Protein AF-A0A936X0R8-F1 (afdb_monomer)

Secondary structure (DSSP, 8-state):
---HHHHHHHHHHHHHH---TTSTT---HHHHHIIIIIIS-----HHHHHHHHHHHHHHH---EEEE---SS--SS-SSEEEEHHHHHHHHSPPHHHHHHHHHHHHHH--S--B-SS--SSSSB---SSHHHHHHHHHHHHHTT-

Foldseek 3Di:
DDDPVRVVVVVVVCVVPVPCLCPPPPPDPVVSCCSPQQVPDPDDDPVLVLVVVVLVVLLPQQDWDWFQQPDPDDDDDRTDTDTSNRVSVVPPDDSSVVSSVVSVCVVVVDQDDDDVQDDDGDYDHHDSGPVVVVVVVVSCVVSVD

Structure (mmCIF, N/CA/C/O backbone):
data_AF-A0A936X0R8-F1
#
_entry.id   AF-A0A936X0R8-F1
#
loop_
_atom_site.group_PDB
_atom_site.id
_atom_site.type_symbol
_atom_site.label_atom_id
_atom_site.label_alt_id
_atom_site.label_comp_id
_atom_site.label_asym_id
_atom_site.label_entity_id
_atom_site.label_seq_id
_atom_site.pdbx_PDB_ins_code
_atom_site.Cartn_x
_atom_site.Cartn_y
_atom_site.Cartn_z
_atom_site.occupancy
_atom_site.B_iso_or_equiv
_atom_site.auth_seq_id
_atom_site.auth_comp_id
_atom_site.auth_asym_id
_atom_site.auth_atom_id
_atom_site.pdbx_PDB_model_num
ATOM 1 N N . MET A 1 1 ? 18.484 19.451 12.500 1.00 71.19 1 MET A N 1
ATOM 2 C CA . MET A 1 1 ? 17.437 19.071 11.518 1.00 71.19 1 MET A CA 1
ATOM 3 C C . MET A 1 1 ? 17.465 20.067 10.365 1.00 71.19 1 MET A C 1
ATOM 5 O O . MET A 1 1 ? 17.711 21.236 10.623 1.00 71.19 1 MET A O 1
ATOM 9 N N . TYR A 1 2 ? 17.285 19.631 9.113 1.00 79.25 2 TYR A N 1
ATOM 10 C CA . TYR A 1 2 ? 17.226 20.549 7.965 1.00 79.25 2 TYR A CA 1
ATOM 11 C C . TYR A 1 2 ? 15.926 21.365 7.984 1.00 79.25 2 TYR A C 1
ATOM 13 O O . TYR A 1 2 ? 14.877 20.824 8.321 1.00 79.25 2 TYR A O 1
ATOM 21 N N . ASN A 1 3 ? 15.990 22.641 7.596 1.00 91.00 3 ASN A N 1
ATOM 22 C CA . ASN A 1 3 ? 14.802 23.471 7.385 1.00 91.00 3 ASN A CA 1
ATOM 23 C C . ASN A 1 3 ? 14.052 23.019 6.111 1.00 91.00 3 ASN A C 1
ATOM 25 O O . ASN A 1 3 ? 14.669 22.489 5.181 1.00 91.00 3 ASN A O 1
ATOM 29 N N . SER A 1 4 ? 12.742 23.263 6.040 1.00 92.31 4 SER A N 1
ATOM 30 C CA . SER A 1 4 ? 11.859 22.930 4.913 1.00 92.31 4 SER A CA 1
ATOM 31 C C . SER A 1 4 ? 12.402 23.418 3.567 1.00 92.31 4 SER A C 1
ATOM 33 O O . SER A 1 4 ? 12.376 22.671 2.592 1.00 92.31 4 SER A O 1
ATOM 35 N N . PHE A 1 5 ? 12.985 24.621 3.519 1.00 92.12 5 PHE A N 1
ATOM 36 C CA . PHE A 1 5 ? 13.632 25.157 2.313 1.00 92.12 5 PHE A CA 1
ATOM 37 C C . PHE A 1 5 ? 14.824 24.313 1.856 1.00 92.12 5 PHE A C 1
ATOM 39 O O . PHE A 1 5 ? 14.965 24.008 0.674 1.00 92.12 5 PHE A O 1
ATOM 46 N N . THR A 1 6 ? 15.668 23.882 2.794 1.00 92.31 6 THR A N 1
ATOM 47 C CA . THR A 1 6 ? 16.814 23.022 2.492 1.00 92.31 6 THR A CA 1
ATOM 48 C C . THR A 1 6 ? 16.361 21.650 1.995 1.00 92.31 6 THR A C 1
ATOM 50 O O . THR A 1 6 ? 16.982 21.093 1.092 1.00 92.31 6 THR A O 1
ATOM 53 N N . ILE A 1 7 ? 15.275 21.105 2.552 1.00 92.31 7 ILE A N 1
ATOM 54 C CA . ILE A 1 7 ? 14.682 19.843 2.089 1.00 92.31 7 ILE A CA 1
ATOM 55 C C . ILE A 1 7 ? 14.137 20.001 0.666 1.00 92.31 7 ILE A C 1
ATOM 57 O O . ILE A 1 7 ? 14.439 19.168 -0.186 1.00 92.31 7 ILE A O 1
ATOM 61 N N . ALA A 1 8 ? 13.401 21.080 0.388 1.00 93.25 8 ALA A N 1
ATOM 62 C CA . ALA A 1 8 ? 12.866 21.365 -0.941 1.00 93.25 8 ALA A CA 1
ATOM 63 C C . ALA A 1 8 ? 13.985 21.508 -1.985 1.00 93.25 8 ALA A C 1
ATOM 65 O O . ALA A 1 8 ? 13.936 20.869 -3.035 1.00 93.25 8 ALA A O 1
ATOM 66 N N . PHE A 1 9 ? 15.041 22.264 -1.668 1.00 94.12 9 PHE A N 1
ATOM 67 C CA . PHE A 1 9 ? 16.197 22.417 -2.550 1.00 94.12 9 PHE A CA 1
ATOM 68 C C . PHE A 1 9 ? 16.907 21.082 -2.812 1.00 94.12 9 PHE A C 1
ATOM 70 O O . PHE A 1 9 ? 17.186 20.742 -3.960 1.00 94.12 9 PHE A O 1
ATOM 77 N N . LYS A 1 10 ? 17.144 20.275 -1.767 1.00 90.50 10 LYS A N 1
ATOM 78 C CA . LYS A 1 10 ? 17.736 18.935 -1.912 1.00 90.50 10 LYS A CA 1
ATOM 79 C C . LYS A 1 10 ? 16.867 17.998 -2.746 1.00 90.50 10 LYS A C 1
ATOM 81 O O . LYS A 1 10 ? 17.406 17.212 -3.520 1.00 90.50 10 LYS A O 1
ATOM 86 N N . TYR A 1 11 ? 15.546 18.079 -2.603 1.00 90.62 11 TYR A N 1
ATOM 87 C CA . TYR A 1 11 ? 14.611 17.290 -3.398 1.00 90.62 11 TYR A CA 1
ATOM 88 C C . TYR A 1 11 ? 14.662 17.679 -4.878 1.00 90.62 11 TYR A C 1
ATOM 90 O O . TYR A 1 11 ? 14.779 16.798 -5.723 1.00 90.62 11 TYR A O 1
ATOM 98 N N . LEU A 1 12 ? 14.658 18.979 -5.194 1.00 91.19 12 LEU A N 1
ATOM 99 C CA . LEU A 1 12 ? 14.819 19.464 -6.569 1.00 91.19 12 LEU A CA 1
ATOM 100 C C . LEU A 1 12 ? 16.165 19.034 -7.154 1.00 91.19 12 LEU A C 1
ATOM 102 O O . LEU A 1 12 ? 16.217 18.489 -8.253 1.00 91.19 12 LEU A O 1
ATOM 106 N N . GLN A 1 13 ? 17.250 19.202 -6.396 1.00 90.06 13 GLN A N 1
ATOM 107 C CA . GLN A 1 13 ? 18.573 18.753 -6.815 1.00 90.06 13 GLN A CA 1
ATOM 108 C C . GLN A 1 13 ? 18.588 17.246 -7.102 1.00 90.06 13 GLN A C 1
ATOM 110 O O . GLN A 1 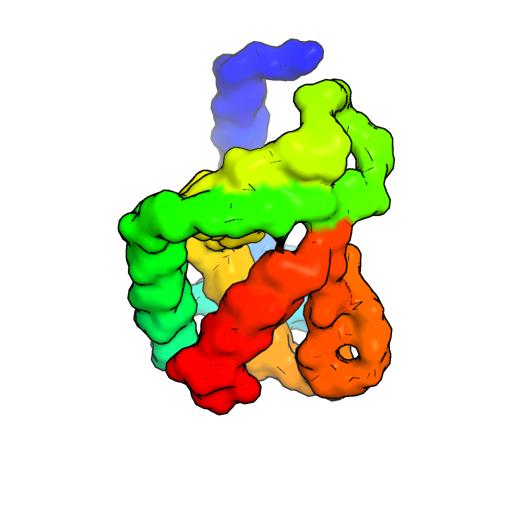13 ? 19.148 16.831 -8.113 1.00 90.06 13 GLN A O 1
ATOM 115 N N . TYR A 1 14 ? 17.981 16.429 -6.238 1.00 87.75 14 TYR A N 1
ATOM 116 C CA . TYR A 1 14 ? 17.843 14.994 -6.475 1.00 87.75 14 TYR A CA 1
ATOM 117 C C . TYR A 1 14 ? 17.022 14.713 -7.733 1.00 87.75 14 TYR A C 1
ATOM 119 O O . TYR A 1 14 ? 17.451 13.921 -8.562 1.00 87.75 14 TYR A O 1
ATOM 127 N N . TRP A 1 15 ? 15.887 15.387 -7.912 1.00 84.06 15 TRP A N 1
ATOM 128 C CA . TRP A 1 15 ? 15.020 15.196 -9.069 1.00 84.06 15 TRP A CA 1
ATOM 129 C C . TRP A 1 15 ? 15.766 15.438 -10.388 1.00 84.06 15 TRP A C 1
ATOM 131 O O . TRP A 1 15 ? 15.717 14.590 -11.275 1.00 84.06 15 TRP A O 1
ATOM 141 N N . PHE A 1 16 ? 16.552 16.516 -10.476 1.00 84.94 16 PHE A N 1
ATOM 142 C CA . PHE A 1 16 ? 17.355 16.825 -11.665 1.00 84.94 16 PHE A CA 1
ATOM 143 C C . PHE A 1 16 ? 18.613 15.961 -11.823 1.00 84.94 16 PHE A C 1
ATOM 145 O O . PHE A 1 16 ? 19.032 15.704 -12.947 1.00 84.94 16 PHE A O 1
ATOM 152 N N . ARG A 1 17 ? 19.250 15.537 -10.723 1.00 81.62 17 ARG A N 1
ATOM 153 C CA . ARG A 1 17 ? 20.511 14.768 -10.766 1.00 81.62 17 ARG A CA 1
ATOM 154 C C . ARG A 1 17 ? 20.324 13.257 -10.717 1.00 81.62 17 ARG A C 1
ATOM 156 O O . ARG A 1 17 ? 21.308 12.534 -10.855 1.00 81.62 17 ARG A O 1
ATOM 163 N N . SER A 1 18 ? 19.112 12.770 -10.461 1.00 79.75 18 SER A N 1
ATOM 164 C CA . SER A 1 18 ? 18.852 11.336 -10.374 1.00 79.75 18 SER A CA 1
ATOM 165 C C . SER A 1 18 ? 19.181 10.668 -11.712 1.00 79.75 18 SER A C 1
ATOM 167 O O . SER A 1 18 ? 18.528 10.889 -12.728 1.00 79.75 18 SER A O 1
ATOM 169 N N . SER A 1 19 ? 20.245 9.867 -11.716 1.00 70.75 19 SER A N 1
ATOM 170 C CA . SER A 1 19 ? 20.612 9.034 -12.858 1.00 70.75 19 SER A CA 1
ATOM 171 C C . SER A 1 19 ? 19.816 7.732 -12.818 1.00 70.75 19 SER A C 1
ATOM 173 O O . SER A 1 19 ? 19.295 7.338 -11.774 1.00 70.75 19 SER A O 1
ATOM 175 N N . ASN A 1 20 ? 19.751 7.033 -13.948 1.00 78.50 20 ASN A N 1
ATOM 176 C CA . ASN A 1 20 ? 19.291 5.644 -14.027 1.00 78.50 20 ASN A CA 1
ATOM 177 C C . ASN A 1 20 ? 17.802 5.416 -13.693 1.00 78.50 20 ASN A C 1
ATOM 179 O O . ASN A 1 20 ? 17.373 4.271 -13.586 1.00 78.50 20 ASN A O 1
ATOM 183 N N . GLY A 1 21 ? 16.976 6.466 -13.598 1.00 74.69 21 GLY A N 1
ATOM 184 C CA . GLY A 1 21 ? 15.536 6.332 -13.317 1.00 74.69 21 GLY A CA 1
ATOM 185 C C . GLY A 1 21 ? 14.758 5.524 -14.369 1.00 74.69 21 GLY A C 1
ATOM 186 O O . GLY A 1 21 ? 13.703 4.973 -14.077 1.00 74.69 21 GLY A O 1
ATOM 187 N N . LYS A 1 22 ? 15.304 5.401 -15.586 1.00 78.81 22 LYS A N 1
ATOM 188 C CA . LYS A 1 22 ? 14.792 4.536 -16.667 1.00 78.81 22 LYS A CA 1
ATOM 189 C C . LYS A 1 22 ? 15.590 3.231 -16.835 1.00 78.81 22 LYS A C 1
ATOM 191 O O . LYS A 1 22 ? 15.416 2.538 -17.826 1.00 78.81 22 LYS A O 1
ATOM 196 N N . GLY A 1 23 ? 16.505 2.926 -15.916 1.00 78.31 23 GLY A N 1
ATOM 197 C CA . GLY A 1 23 ? 17.385 1.753 -15.964 1.00 78.31 23 GLY A CA 1
ATOM 198 C C . GLY A 1 23 ? 18.684 1.941 -16.762 1.00 78.31 23 GLY A C 1
ATOM 199 O O . GLY A 1 23 ? 19.592 1.127 -16.630 1.00 78.31 23 GLY A O 1
ATOM 200 N N . HIS A 1 24 ? 18.838 3.012 -17.549 1.00 82.69 24 HIS A N 1
ATOM 201 C CA . HIS A 1 24 ? 20.102 3.287 -18.252 1.00 82.69 24 HIS A CA 1
ATOM 202 C C . HIS A 1 24 ? 21.280 3.339 -17.270 1.00 82.69 24 HIS A C 1
ATOM 204 O O . HIS A 1 24 ? 21.149 3.951 -16.218 1.00 82.69 24 HIS A O 1
ATOM 210 N N . GLY A 1 25 ? 22.409 2.700 -17.591 1.00 83.62 25 GLY A N 1
ATOM 211 C CA . GLY A 1 25 ? 23.597 2.678 -16.724 1.00 83.62 25 GLY A CA 1
ATOM 212 C C . GLY A 1 25 ? 23.517 1.728 -15.520 1.00 83.62 25 GLY A C 1
ATOM 213 O O . GLY A 1 25 ? 24.428 1.714 -14.695 1.00 83.62 25 GLY A O 1
ATOM 214 N N . VAL A 1 26 ? 22.452 0.925 -15.396 1.00 88.81 26 VAL A N 1
ATOM 215 C CA . VAL A 1 26 ? 22.340 -0.119 -14.366 1.00 88.81 26 VAL A CA 1
ATOM 216 C C . VAL A 1 26 ? 22.889 -1.434 -14.908 1.00 88.81 26 VAL A C 1
ATOM 218 O O . VAL A 1 26 ? 22.291 -2.049 -15.783 1.00 88.81 26 VAL A O 1
ATOM 221 N N . HIS A 1 27 ? 24.018 -1.886 -14.361 1.00 90.25 27 HIS A N 1
ATOM 222 C CA . HIS A 1 27 ? 24.662 -3.134 -14.791 1.00 90.25 27 HIS A CA 1
ATOM 223 C C . HIS A 1 27 ? 24.061 -4.395 -14.163 1.00 90.25 27 HIS A C 1
ATOM 225 O O . HIS A 1 27 ? 24.241 -5.481 -14.700 1.00 90.25 27 HIS A O 1
ATOM 231 N N . SER A 1 28 ? 23.362 -4.275 -13.029 1.00 93.56 28 SER A N 1
ATOM 232 C CA . SER A 1 28 ? 22.688 -5.416 -12.406 1.00 93.56 28 SER A CA 1
ATOM 233 C C . SER A 1 28 ? 21.399 -5.738 -13.170 1.00 93.56 28 SER A C 1
ATOM 235 O O . SER A 1 28 ? 20.486 -4.906 -13.151 1.00 93.56 28 SER A O 1
ATOM 237 N N . PRO A 1 29 ? 21.267 -6.935 -13.776 1.00 92.69 29 PRO A N 1
ATOM 238 C CA . PRO A 1 29 ? 20.049 -7.316 -14.490 1.00 92.69 29 PRO A CA 1
ATOM 239 C C . PRO A 1 29 ? 18.813 -7.288 -13.586 1.00 92.69 29 PRO A C 1
ATOM 241 O O . PRO A 1 29 ? 17.753 -6.833 -13.998 1.00 92.69 29 PRO A O 1
ATOM 244 N N . PHE A 1 30 ? 18.974 -7.691 -12.323 1.00 94.50 30 PHE A N 1
ATOM 245 C CA . PHE A 1 30 ? 17.909 -7.658 -11.322 1.00 94.50 30 PHE A CA 1
ATOM 246 C C . PHE A 1 30 ? 17.405 -6.233 -11.052 1.00 94.50 30 PHE A C 1
ATOM 248 O O . PHE A 1 30 ? 16.203 -5.984 -11.059 1.00 94.50 30 PHE A O 1
ATOM 255 N N . VAL A 1 31 ? 18.316 -5.280 -10.827 1.00 93.06 31 VAL A N 1
ATOM 256 C CA . VAL A 1 31 ? 17.929 -3.888 -10.538 1.00 93.06 31 VAL A CA 1
ATOM 257 C C . VAL A 1 31 ? 17.347 -3.215 -11.783 1.00 93.06 31 VAL A C 1
ATOM 259 O O . VAL A 1 31 ? 16.408 -2.429 -11.670 1.00 93.06 31 VAL A O 1
ATOM 262 N N . PHE A 1 32 ? 17.872 -3.530 -12.969 1.00 93.62 32 PHE A N 1
ATOM 263 C CA . PHE A 1 32 ? 17.327 -3.038 -14.232 1.00 93.62 32 PHE A CA 1
ATOM 264 C C . PHE A 1 32 ? 15.883 -3.511 -14.451 1.00 93.62 32 PHE A C 1
ATOM 266 O O . PHE A 1 32 ? 15.004 -2.692 -14.728 1.00 93.62 32 PHE A O 1
ATOM 273 N N . ASP A 1 33 ? 15.626 -4.807 -14.264 1.00 94.38 33 ASP A N 1
ATOM 274 C CA . ASP A 1 33 ? 14.286 -5.391 -14.340 1.00 94.38 33 ASP A CA 1
ATOM 275 C C . ASP A 1 33 ? 13.345 -4.786 -13.287 1.00 94.38 33 ASP A C 1
ATOM 277 O O . ASP A 1 33 ? 12.251 -4.343 -13.620 1.00 94.38 33 ASP A O 1
ATOM 281 N N . PHE A 1 34 ? 13.794 -4.632 -12.037 1.00 95.88 34 PHE A N 1
ATOM 282 C CA . PHE A 1 34 ? 13.006 -3.946 -11.010 1.00 95.88 34 PHE A CA 1
ATOM 283 C C . PHE A 1 34 ? 12.586 -2.536 -11.450 1.00 95.88 34 PHE A C 1
ATOM 285 O O . PHE A 1 34 ? 11.426 -2.149 -11.310 1.00 95.88 34 PHE A O 1
ATOM 292 N N . ILE A 1 35 ? 13.517 -1.744 -11.989 1.00 93.88 35 ILE A N 1
ATOM 293 C CA . ILE A 1 35 ? 13.224 -0.368 -12.402 1.00 93.88 35 ILE A CA 1
ATOM 294 C C . ILE A 1 35 ? 12.219 -0.350 -13.555 1.00 93.88 35 ILE A C 1
ATOM 296 O O . ILE A 1 35 ? 11.265 0.428 -13.532 1.00 93.88 35 ILE A O 1
ATOM 300 N N . THR A 1 36 ? 12.434 -1.188 -14.563 1.00 93.44 36 THR A N 1
ATOM 301 C CA . THR A 1 36 ? 11.667 -1.156 -15.814 1.00 93.44 36 THR A CA 1
ATOM 302 C C . THR A 1 36 ? 10.305 -1.836 -15.694 1.00 93.44 36 THR A C 1
ATOM 304 O O . THR A 1 36 ? 9.318 -1.265 -16.152 1.00 93.44 36 THR A O 1
ATOM 307 N N . SER A 1 37 ? 10.235 -2.981 -15.015 1.00 94.06 37 SER A N 1
ATOM 308 C CA . SER A 1 37 ? 9.045 -3.835 -14.927 1.00 94.06 37 SER A CA 1
ATOM 309 C C . SER A 1 37 ? 8.188 -3.582 -13.681 1.00 94.06 37 SER A C 1
ATOM 311 O O . SER A 1 37 ? 6.999 -3.878 -13.689 1.00 94.06 37 SER A O 1
ATOM 313 N N . VAL A 1 38 ? 8.759 -3.035 -12.597 1.00 95.81 38 VAL A N 1
ATOM 314 C CA . VAL A 1 38 ? 8.054 -2.878 -11.306 1.00 95.81 38 VAL A CA 1
ATOM 315 C C . VAL A 1 38 ? 7.930 -1.416 -10.888 1.00 95.81 38 VAL A C 1
ATOM 317 O O . VAL A 1 38 ? 6.834 -0.939 -10.578 1.00 95.81 38 VAL A O 1
ATOM 320 N N . LEU A 1 39 ? 9.043 -0.682 -10.844 1.00 93.94 39 LEU A N 1
ATOM 321 C CA . LEU A 1 39 ? 9.058 0.693 -10.347 1.00 93.94 39 LEU A CA 1
ATOM 322 C C . LEU A 1 39 ? 8.340 1.642 -11.310 1.00 93.94 39 LEU A C 1
ATOM 324 O O . LEU A 1 39 ? 7.497 2.427 -10.872 1.00 93.94 39 LEU A O 1
ATOM 328 N N . ASN A 1 40 ? 8.661 1.539 -12.603 1.00 92.75 40 ASN A N 1
ATOM 329 C CA . ASN A 1 40 ? 8.124 2.394 -13.661 1.00 92.75 40 ASN A CA 1
ATOM 330 C C . ASN A 1 40 ? 6.807 1.893 -14.259 1.00 92.75 40 ASN A C 1
ATOM 332 O O . ASN A 1 40 ? 6.226 2.591 -15.093 1.00 92.75 40 ASN A O 1
ATOM 336 N N . ASP A 1 41 ? 6.326 0.725 -13.835 1.00 93.19 41 ASP A N 1
ATOM 337 C CA . ASP A 1 41 ? 5.027 0.217 -14.253 1.00 93.19 41 ASP A CA 1
ATOM 338 C C . ASP A 1 41 ? 3.899 1.149 -13.774 1.00 93.19 41 ASP A C 1
ATOM 340 O O . ASP A 1 41 ? 3.770 1.475 -12.587 1.00 93.19 41 ASP A O 1
ATOM 344 N N . LYS A 1 42 ? 3.091 1.593 -14.742 1.00 88.88 42 LYS A N 1
ATOM 345 C CA . LYS A 1 42 ? 1.925 2.471 -14.564 1.00 88.88 42 LYS A CA 1
ATOM 346 C C . LYS A 1 42 ? 0.602 1.716 -14.706 1.00 88.88 42 LYS A C 1
ATOM 348 O O . LYS A 1 42 ? -0.451 2.349 -14.759 1.00 88.88 42 LYS A O 1
ATOM 353 N N . GLY A 1 43 ? 0.654 0.389 -14.793 1.00 91.38 43 GLY A N 1
ATOM 354 C CA . GLY A 1 43 ? -0.501 -0.482 -14.893 1.00 91.38 43 GLY A CA 1
ATOM 355 C C . GLY A 1 43 ? -1.459 -0.302 -13.721 1.00 91.38 43 GLY A C 1
ATOM 356 O O . GLY A 1 43 ? -1.055 -0.117 -12.565 1.00 91.38 43 GLY A O 1
ATOM 357 N N . HIS A 1 44 ? -2.750 -0.364 -14.035 1.00 94.19 44 HIS A N 1
ATOM 358 C CA . HIS A 1 44 ? -3.815 -0.400 -13.046 1.00 94.19 44 HIS A CA 1
ATOM 359 C C . HIS A 1 44 ? -4.245 -1.851 -12.831 1.00 94.19 44 HIS A C 1
ATOM 361 O O . HIS A 1 44 ? -4.637 -2.529 -13.777 1.00 94.19 44 HIS A O 1
ATOM 367 N N . TYR A 1 45 ? -4.162 -2.329 -11.591 1.00 94.50 45 TYR A N 1
ATOM 368 C CA . TYR A 1 45 ? -4.442 -3.722 -11.256 1.00 94.50 45 TYR A CA 1
ATOM 369 C C . TYR A 1 45 ? -5.740 -3.839 -10.464 1.00 94.50 45 TYR A C 1
ATOM 371 O O . TYR A 1 45 ? -6.039 -2.999 -9.618 1.00 94.50 45 TYR A O 1
ATOM 379 N N . TYR A 1 46 ? -6.45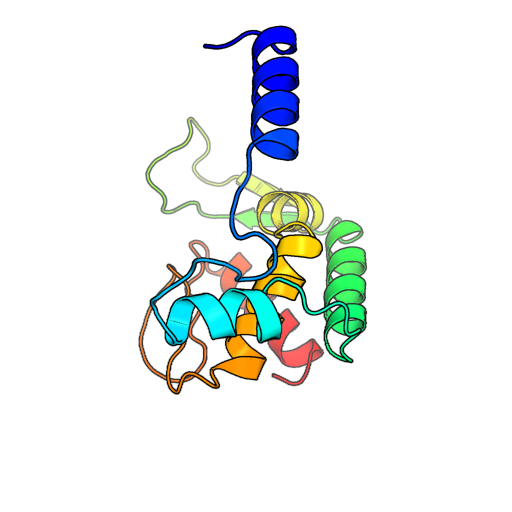9 -4.944 -10.670 1.00 91.38 46 TYR A N 1
ATOM 380 C CA . TYR A 1 46 ? -7.744 -5.240 -10.022 1.00 91.38 46 TYR A CA 1
ATOM 381 C C . TYR A 1 46 ? -7.713 -5.144 -8.484 1.00 91.38 46 TYR A C 1
ATOM 383 O O . TYR A 1 46 ? -8.736 -4.909 -7.843 1.00 91.38 46 TYR A O 1
ATOM 391 N N . ALA A 1 47 ? -6.546 -5.361 -7.867 1.00 90.75 47 ALA A N 1
ATOM 392 C CA . ALA A 1 47 ? -6.382 -5.321 -6.419 1.00 90.75 47 ALA A CA 1
ATOM 393 C C . ALA A 1 47 ? -6.420 -3.893 -5.850 1.00 90.75 47 ALA A C 1
ATOM 395 O O . ALA A 1 47 ? -6.716 -3.719 -4.668 1.00 90.75 47 ALA A O 1
ATOM 396 N N . TYR A 1 48 ? -6.128 -2.874 -6.666 1.00 94.50 48 TYR A N 1
ATOM 397 C CA . TYR A 1 48 ? -6.010 -1.494 -6.198 1.00 94.50 48 TYR A CA 1
ATOM 398 C C . TYR A 1 48 ? -7.348 -0.978 -5.672 1.00 94.50 48 TYR A C 1
ATOM 400 O O . TYR A 1 48 ? -7.422 -0.533 -4.530 1.00 94.50 48 TYR A O 1
ATOM 408 N N . GLU A 1 49 ? -8.415 -1.109 -6.458 1.00 94.12 49 GLU A N 1
ATOM 409 C CA . GLU A 1 49 ? -9.745 -0.631 -6.073 1.00 94.12 49 GLU A CA 1
ATOM 410 C C . GLU A 1 49 ? -10.275 -1.347 -4.828 1.00 94.12 49 GLU A C 1
ATOM 412 O O . GLU A 1 49 ? -10.775 -0.700 -3.911 1.00 94.12 49 GLU A O 1
ATOM 417 N N . LYS A 1 50 ? -10.084 -2.671 -4.737 1.00 92.81 50 LYS A N 1
ATOM 418 C CA . LYS A 1 50 ? -10.512 -3.467 -3.575 1.00 92.81 50 LYS A CA 1
ATOM 419 C C . LYS A 1 50 ? -9.855 -2.992 -2.275 1.00 92.81 50 LYS A C 1
ATOM 421 O O . LYS A 1 50 ? -10.526 -2.845 -1.254 1.00 92.81 50 LYS A O 1
ATOM 426 N N . VAL A 1 51 ? -8.546 -2.734 -2.307 1.00 92.56 51 VAL A N 1
ATOM 427 C CA . VAL A 1 51 ? -7.788 -2.282 -1.129 1.00 92.56 51 VAL A CA 1
ATOM 428 C C . VAL A 1 51 ? -8.127 -0.837 -0.762 1.00 92.56 51 VAL A C 1
ATOM 430 O O . VAL A 1 51 ? -8.233 -0.519 0.423 1.00 92.56 51 VAL A O 1
ATOM 433 N N . GLU A 1 52 ? -8.309 0.046 -1.744 1.00 94.88 52 GLU A N 1
ATOM 434 C CA . GLU A 1 52 ? -8.683 1.440 -1.484 1.00 94.88 52 GLU A CA 1
ATOM 435 C C . GLU A 1 52 ? -10.127 1.564 -0.975 1.00 94.88 52 GLU A C 1
ATOM 437 O O . GLU A 1 52 ? -10.384 2.359 -0.070 1.00 94.88 52 GLU A O 1
ATOM 442 N N . TYR A 1 53 ? -11.044 0.719 -1.453 1.00 95.25 53 TYR A N 1
ATOM 443 C CA . TYR A 1 53 ? -12.397 0.612 -0.908 1.00 95.25 53 TYR A CA 1
ATOM 444 C C . TYR A 1 53 ? -12.376 0.197 0.568 1.00 95.25 53 TYR A C 1
ATOM 446 O O . TYR A 1 53 ? -12.965 0.876 1.411 1.00 95.25 53 TYR A O 1
ATOM 454 N N . LEU A 1 54 ? -11.622 -0.854 0.912 1.00 93.75 54 LEU A N 1
ATOM 455 C CA . LEU A 1 54 ? -11.445 -1.261 2.308 1.00 93.75 54 LEU A CA 1
ATOM 456 C C . LEU A 1 54 ? -10.811 -0.138 3.147 1.00 93.75 54 LEU A C 1
ATOM 458 O O . LEU A 1 54 ? -11.230 0.102 4.277 1.00 93.75 54 LEU A O 1
ATOM 462 N N . ARG A 1 55 ? -9.822 0.589 2.610 1.00 94.44 55 ARG A N 1
ATOM 463 C CA . ARG A 1 55 ? -9.219 1.733 3.311 1.00 94.44 55 ARG A CA 1
ATOM 464 C C . ARG A 1 55 ? -10.254 2.817 3.610 1.00 94.44 55 ARG A C 1
ATOM 466 O O . ARG A 1 55 ? -10.231 3.362 4.711 1.00 94.44 55 ARG A O 1
ATOM 473 N N . ALA A 1 56 ? -11.140 3.123 2.664 1.00 95.81 56 ALA A N 1
ATOM 474 C CA . ALA A 1 56 ? -12.213 4.090 2.867 1.00 95.81 56 ALA A CA 1
ATOM 475 C C . ALA A 1 56 ? -13.197 3.622 3.951 1.00 95.81 56 ALA A C 1
ATOM 477 O O . ALA A 1 56 ? -13.518 4.399 4.848 1.00 95.81 56 ALA A O 1
ATOM 478 N N . GLN A 1 57 ? -13.595 2.344 3.931 1.00 96.19 57 GLN A N 1
ATOM 479 C CA . GLN A 1 57 ? -14.449 1.756 4.970 1.00 96.19 57 GLN A CA 1
ATOM 480 C C . GLN A 1 57 ? -13.808 1.850 6.357 1.00 96.19 57 GLN A C 1
ATOM 482 O O . GLN A 1 57 ? -14.419 2.372 7.285 1.00 96.19 57 GLN A O 1
ATOM 487 N N . LEU A 1 58 ? -12.551 1.416 6.492 1.00 94.00 58 LEU A N 1
ATOM 488 C CA . LEU A 1 58 ? -11.823 1.493 7.759 1.00 94.00 58 LEU A CA 1
ATOM 489 C 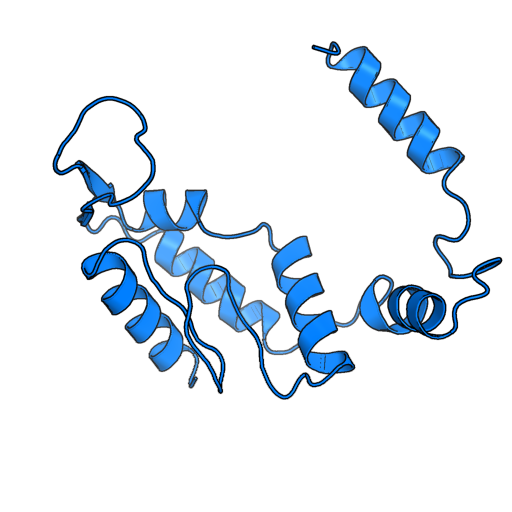C . LEU A 1 58 ? -11.623 2.942 8.217 1.00 94.00 58 LEU A C 1
ATOM 491 O O . LEU A 1 58 ? -11.620 3.201 9.413 1.00 94.00 58 LEU A O 1
ATOM 495 N N . GLY A 1 59 ? -11.466 3.886 7.286 1.00 94.56 59 GLY A N 1
ATOM 496 C CA . GLY A 1 59 ? -11.355 5.314 7.582 1.00 94.56 59 GLY A CA 1
ATOM 497 C C . GLY A 1 59 ? -12.651 5.957 8.085 1.00 94.56 59 GLY A C 1
ATOM 498 O O . GLY A 1 59 ? -12.578 6.970 8.778 1.00 94.56 59 GLY A O 1
ATOM 499 N N . ALA A 1 60 ? -13.808 5.373 7.764 1.00 95.38 60 ALA A N 1
ATOM 500 C CA . ALA A 1 60 ? -15.121 5.798 8.251 1.00 95.38 60 ALA A CA 1
ATOM 501 C C . ALA A 1 60 ? -15.574 5.038 9.515 1.00 95.38 60 ALA A C 1
ATOM 503 O O . ALA A 1 60 ? -16.510 5.471 10.183 1.00 95.38 60 ALA A O 1
ATOM 504 N N . ASP A 1 61 ? -14.915 3.926 9.854 1.00 93.81 61 ASP A N 1
ATOM 505 C CA . ASP A 1 61 ? -15.244 3.081 11.004 1.00 93.81 61 ASP A CA 1
ATOM 506 C C . ASP A 1 61 ? -14.837 3.764 12.327 1.00 93.81 61 ASP A C 1
ATOM 508 O O . ASP A 1 61 ? -13.662 3.806 12.715 1.00 93.81 61 ASP A O 1
ATOM 512 N N . THR A 1 62 ? -15.827 4.331 13.021 1.00 93.62 62 THR A N 1
ATOM 513 C CA . THR A 1 62 ? -15.653 5.002 14.318 1.00 93.62 62 THR A CA 1
ATOM 514 C C . THR A 1 62 ? -15.687 4.046 15.508 1.00 93.62 62 THR A C 1
ATOM 516 O O . THR A 1 62 ? -15.507 4.502 16.637 1.00 93.62 62 THR A O 1
ATOM 519 N N . THR A 1 63 ? -15.859 2.739 15.278 1.00 93.19 63 THR A N 1
ATOM 520 C CA . THR A 1 63 ? -15.856 1.730 16.341 1.00 93.19 63 THR A CA 1
ATOM 521 C C . THR A 1 63 ? -14.536 1.786 17.099 1.00 93.19 63 THR A C 1
ATOM 523 O O . THR A 1 63 ? -13.456 1.794 16.500 1.00 93.19 63 THR A O 1
ATOM 526 N N . THR A 1 64 ? -14.620 1.823 18.424 1.00 92.06 64 THR A N 1
ATOM 527 C CA . THR A 1 64 ? -13.454 1.852 19.303 1.00 92.06 64 THR A CA 1
ATOM 528 C C . THR A 1 64 ? -13.128 0.444 19.770 1.00 92.06 64 THR A C 1
ATOM 530 O O . THR A 1 64 ? -14.020 -0.301 20.167 1.00 92.06 64 THR A O 1
ATOM 533 N N . ILE A 1 65 ? -11.848 0.085 19.711 1.00 88.94 65 ILE A N 1
ATOM 534 C CA . ILE A 1 65 ? -11.337 -1.178 20.236 1.00 88.94 65 ILE A CA 1
ATOM 535 C C . ILE A 1 65 ? -10.293 -0.903 21.314 1.00 88.94 65 ILE A C 1
ATOM 537 O O . ILE A 1 65 ? -9.536 0.072 21.236 1.00 88.94 65 ILE A O 1
ATOM 541 N N . GLU A 1 66 ? -10.243 -1.779 22.310 1.00 87.06 66 GLU A N 1
ATOM 542 C CA . GLU A 1 66 ? -9.181 -1.770 23.309 1.00 87.06 66 GLU A CA 1
ATOM 543 C C . GLU A 1 66 ? -7.894 -2.296 22.673 1.00 87.06 66 GLU A C 1
ATOM 545 O O . GLU A 1 66 ? -7.832 -3.425 22.182 1.00 87.06 66 GLU A O 1
ATOM 550 N N . VAL A 1 67 ? -6.866 -1.445 22.637 1.00 82.75 67 VAL A N 1
ATOM 551 C CA . VAL A 1 67 ? -5.560 -1.793 22.075 1.00 82.75 67 VAL A CA 1
ATOM 552 C C . VAL A 1 67 ? -4.548 -1.918 23.204 1.00 82.75 67 VAL A C 1
ATOM 554 O O . VAL A 1 67 ? -4.115 -0.918 23.780 1.00 82.75 67 VAL A O 1
ATOM 557 N N . GLU A 1 68 ? -4.148 -3.157 23.472 1.00 76.06 68 GLU A N 1
ATOM 558 C CA . GLU A 1 68 ? -2.959 -3.490 24.255 1.00 76.06 68 GLU A CA 1
ATOM 559 C C . GLU A 1 68 ? -1.715 -3.300 23.375 1.00 76.06 68 GLU A C 1
ATOM 561 O O . GLU A 1 68 ? -1.549 -3.984 22.364 1.00 76.06 68 GLU A O 1
ATOM 566 N N . ASP A 1 69 ? -0.861 -2.332 23.710 1.00 68.06 69 ASP A N 1
ATOM 567 C CA . ASP A 1 69 ? 0.377 -2.064 22.972 1.00 68.06 69 ASP A CA 1
ATOM 568 C C . ASP A 1 69 ? 1.552 -2.783 23.648 1.00 68.06 69 ASP A C 1
ATOM 570 O O . ASP A 1 69 ? 2.079 -2.327 24.662 1.00 68.06 69 ASP A O 1
ATOM 574 N N . MET A 1 70 ? 1.956 -3.921 23.081 1.00 66.31 70 MET A N 1
ATOM 575 C CA . MET A 1 70 ? 3.093 -4.726 23.550 1.00 66.31 70 MET A CA 1
ATOM 576 C C . MET A 1 70 ? 4.450 -4.243 22.987 1.00 66.31 70 MET A C 1
ATOM 578 O O . MET A 1 70 ? 5.438 -4.978 23.015 1.00 66.31 70 MET A O 1
ATOM 582 N N . GLY A 1 71 ? 4.507 -3.039 22.402 1.00 64.69 71 GLY A N 1
ATOM 583 C CA . GLY A 1 71 ? 5.712 -2.451 21.814 1.00 64.69 71 GLY A CA 1
ATOM 584 C C . GLY A 1 71 ? 6.656 -1.779 22.821 1.00 64.69 71 GLY A C 1
ATOM 585 O O . GLY A 1 71 ? 6.389 -1.698 24.016 1.00 64.69 71 GLY A O 1
ATOM 586 N N . ALA A 1 72 ? 7.768 -1.227 22.322 1.00 62.19 72 ALA A N 1
ATOM 587 C CA . ALA A 1 72 ? 8.849 -0.618 23.117 1.00 62.19 72 ALA A CA 1
ATOM 588 C C . ALA A 1 72 ? 8.494 0.712 23.837 1.00 62.19 72 ALA A C 1
ATOM 590 O O . ALA A 1 72 ? 9.391 1.425 24.276 1.00 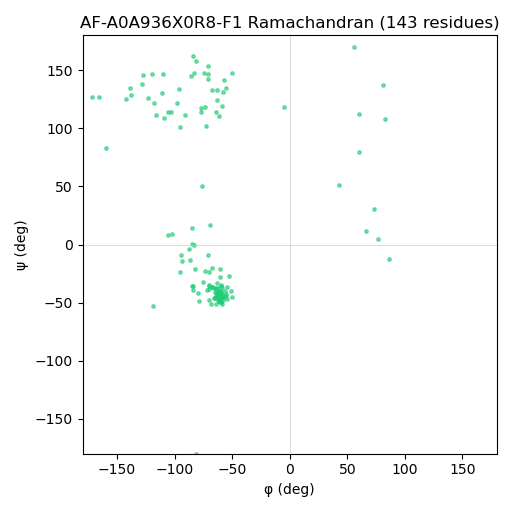62.19 72 ALA A O 1
ATOM 591 N N . GLY A 1 73 ? 7.203 1.033 23.981 1.00 53.72 73 GLY A N 1
ATOM 592 C CA . GLY A 1 73 ? 6.699 2.133 24.801 1.00 53.72 73 GLY A CA 1
ATOM 593 C C . GLY A 1 73 ? 6.738 3.512 24.136 1.00 53.72 73 GLY A C 1
ATOM 594 O O . GLY A 1 73 ? 7.777 4.157 24.048 1.00 53.72 73 GLY A O 1
ATOM 595 N N . SER A 1 74 ? 5.564 4.032 23.769 1.00 52.09 74 SER A N 1
ATOM 596 C CA . SER A 1 74 ? 5.320 5.478 23.760 1.00 52.09 74 SER A CA 1
ATOM 597 C C . SER A 1 74 ? 4.484 5.816 24.992 1.00 52.09 74 SER A C 1
ATOM 599 O O . SER A 1 74 ? 3.361 5.336 25.107 1.00 52.09 74 SER A O 1
ATOM 601 N N . ASN A 1 75 ? 5.066 6.580 25.914 1.00 51.88 75 ASN A N 1
ATOM 602 C CA . ASN A 1 75 ? 4.480 7.188 27.114 1.00 51.88 75 ASN A CA 1
ATOM 603 C C . ASN A 1 75 ? 2.952 7.028 27.332 1.00 51.88 75 ASN A C 1
ATOM 605 O O . ASN A 1 75 ? 2.143 7.592 26.602 1.00 51.88 75 ASN A O 1
ATOM 609 N N . HIS A 1 76 ? 2.616 6.357 28.443 1.00 49.06 76 HIS A N 1
ATOM 610 C CA . HIS A 1 76 ? 1.387 6.469 29.246 1.00 49.06 76 HIS A CA 1
ATOM 611 C C . HIS A 1 76 ? 0.021 6.172 28.593 1.00 49.06 76 HIS A C 1
ATOM 613 O O . HIS A 1 76 ? -0.759 7.092 28.382 1.00 49.06 76 HIS A O 1
ATOM 619 N N . THR A 1 77 ? -0.352 4.891 28.442 1.00 46.59 77 THR A N 1
ATOM 620 C CA . THR A 1 77 ? -1.640 4.312 28.927 1.00 46.59 77 THR A CA 1
ATOM 621 C C . THR A 1 77 ? -1.608 2.783 28.756 1.00 46.59 77 THR A C 1
ATOM 623 O O . THR A 1 77 ? -1.312 2.308 27.667 1.00 46.59 77 THR A O 1
ATOM 626 N N . LYS A 1 78 ? -1.880 1.996 29.812 1.00 53.41 78 LYS A N 1
ATOM 627 C CA . LYS A 1 78 ? -1.837 0.510 29.777 1.00 53.41 78 LYS A CA 1
ATOM 628 C C . LYS A 1 78 ? -2.935 -0.126 28.908 1.00 53.41 78 LYS A C 1
ATOM 630 O O . LYS A 1 78 ? -2.777 -1.254 28.466 1.00 53.41 78 LYS A O 1
ATOM 635 N N . SER A 1 79 ? -3.999 0.614 28.634 1.00 57.00 79 SER A N 1
ATOM 636 C CA . SER A 1 79 ? -4.992 0.337 27.606 1.00 57.00 79 SER A CA 1
ATOM 637 C C . SER A 1 79 ? -5.377 1.685 27.013 1.00 57.00 79 SER A C 1
ATOM 639 O O . SER A 1 79 ? -5.693 2.631 27.738 1.00 57.00 79 SER A O 1
ATOM 641 N N . SER A 1 80 ? -5.258 1.826 25.696 1.00 72.62 80 SER A N 1
ATOM 642 C CA . SER A 1 80 ? -5.798 3.001 25.019 1.00 72.62 80 SER A CA 1
ATOM 643 C C . SER A 1 80 ? -6.881 2.521 24.077 1.00 72.62 80 SER A C 1
ATOM 645 O O . SER A 1 80 ? -6.592 1.843 23.090 1.00 72.62 80 SER A O 1
ATOM 647 N N . SER A 1 81 ? -8.119 2.876 24.401 1.00 80.44 81 SER A N 1
ATOM 648 C CA . SER A 1 81 ? -9.242 2.761 23.486 1.00 80.44 81 SER A CA 1
ATOM 649 C C . SER A 1 81 ? -8.932 3.607 22.247 1.00 80.44 81 SER A C 1
ATOM 651 O O . SER A 1 81 ? -8.670 4.810 22.351 1.00 80.44 81 SER A O 1
ATOM 653 N N . ARG A 1 82 ? -8.873 2.985 21.068 1.00 86.94 82 ARG A N 1
ATOM 654 C CA . ARG A 1 82 ? -8.573 3.665 19.795 1.00 86.94 82 ARG A CA 1
ATOM 655 C C . ARG A 1 82 ? -9.635 3.309 18.767 1.00 86.94 82 ARG A C 1
ATOM 657 O O . ARG A 1 82 ? -10.016 2.149 18.644 1.00 86.94 82 ARG A O 1
ATOM 664 N N . SER A 1 83 ? -10.087 4.297 17.996 1.00 91.38 83 SER A N 1
ATOM 665 C CA . SER A 1 83 ? -11.014 4.035 16.892 1.00 91.38 83 SER A CA 1
ATOM 666 C C . SER A 1 83 ? -10.313 3.305 15.752 1.00 91.38 83 SER A C 1
ATOM 668 O O . SER A 1 83 ? -9.136 3.575 15.470 1.00 91.38 83 SER A O 1
ATOM 670 N N . ILE A 1 84 ? -11.038 2.434 15.053 1.00 92.12 84 ILE A N 1
ATOM 671 C CA . ILE A 1 84 ? -10.537 1.715 13.875 1.00 92.12 84 ILE A CA 1
ATOM 672 C C . ILE A 1 84 ? -10.021 2.701 12.822 1.00 92.12 84 ILE A C 1
ATOM 674 O O . ILE A 1 84 ? -8.906 2.522 12.331 1.00 92.12 84 ILE A O 1
ATOM 678 N N . ALA A 1 85 ? -10.732 3.803 12.574 1.00 93.38 85 ALA A N 1
ATOM 679 C CA . ALA A 1 85 ? -10.271 4.878 11.696 1.00 93.38 85 ALA A CA 1
ATOM 680 C C . ALA A 1 85 ? -8.904 5.454 12.098 1.00 93.38 85 ALA A C 1
ATOM 682 O O . ALA A 1 85 ? -8.028 5.648 11.248 1.00 93.38 85 ALA A O 1
ATOM 683 N N . SER A 1 86 ? -8.675 5.702 13.393 1.00 90.31 86 SER A N 1
ATOM 684 C CA . SER A 1 86 ? -7.392 6.230 13.877 1.00 90.31 86 SER A CA 1
ATOM 685 C C . SER A 1 86 ? -6.245 5.225 13.714 1.00 90.31 86 SER A C 1
ATOM 687 O O . SER A 1 86 ? -5.122 5.615 13.375 1.00 90.31 86 SER A O 1
ATOM 689 N N . ILE A 1 87 ? -6.532 3.934 13.909 1.00 89.56 87 ILE A N 1
ATOM 690 C CA . ILE A 1 87 ? -5.581 2.836 13.725 1.00 89.56 87 ILE A CA 1
ATOM 691 C C . ILE A 1 87 ? -5.251 2.695 12.241 1.00 89.56 87 ILE A C 1
ATOM 693 O O . ILE A 1 87 ? -4.079 2.737 11.869 1.00 89.56 87 ILE A O 1
ATOM 697 N N . ALA A 1 88 ? -6.268 2.612 11.382 1.00 90.12 88 ALA A N 1
ATOM 698 C CA . ALA A 1 88 ? -6.119 2.471 9.941 1.00 90.12 88 ALA A CA 1
ATOM 699 C C . ALA A 1 88 ? -5.329 3.637 9.339 1.00 90.12 88 ALA A C 1
ATOM 701 O O . ALA A 1 88 ? -4.390 3.410 8.582 1.00 90.12 88 ALA A O 1
ATOM 702 N N . LYS A 1 89 ? -5.621 4.881 9.739 1.00 89.25 89 LYS A N 1
ATOM 703 C CA . LYS A 1 89 ? -4.895 6.072 9.271 1.00 89.25 89 LYS A CA 1
ATOM 704 C C . LYS A 1 89 ? -3.401 6.038 9.608 1.00 89.25 89 LYS A C 1
ATOM 706 O O . LYS A 1 89 ? -2.593 6.546 8.835 1.00 89.25 89 LYS A O 1
ATOM 711 N N . ARG A 1 90 ? -3.028 5.471 10.760 1.00 86.50 90 ARG A N 1
ATOM 712 C CA . ARG A 1 90 ? -1.625 5.357 11.202 1.00 86.50 90 ARG A CA 1
ATOM 713 C C . ARG A 1 90 ? -0.920 4.130 10.620 1.00 86.50 90 ARG A C 1
ATOM 715 O O . ARG A 1 90 ? 0.272 4.198 10.331 1.00 86.50 90 ARG A O 1
ATOM 722 N N . ALA A 1 91 ? -1.635 3.019 10.468 1.00 86.00 91 ALA A N 1
ATOM 723 C CA . ALA A 1 91 ? -1.078 1.749 10.016 1.00 86.00 91 ALA A CA 1
ATOM 724 C C . ALA A 1 91 ? -0.986 1.649 8.485 1.00 86.00 91 ALA A C 1
ATOM 726 O O . ALA A 1 91 ? -0.009 1.110 7.957 1.00 86.00 91 ALA A O 1
ATOM 727 N N . ALA A 1 92 ? -1.987 2.163 7.764 1.00 88.69 92 ALA A N 1
ATOM 728 C CA . ALA A 1 92 ? -2.069 2.036 6.318 1.00 88.69 92 ALA A CA 1
ATOM 729 C C . ALA A 1 92 ? -0.954 2.826 5.627 1.00 88.69 92 ALA A C 1
ATOM 731 O O . ALA A 1 92 ? -0.700 3.998 5.913 1.00 88.69 92 ALA A O 1
ATOM 732 N N . LYS A 1 93 ? -0.294 2.181 4.664 1.00 90.69 93 LYS A N 1
ATOM 733 C CA . LYS A 1 93 ? 0.655 2.871 3.792 1.00 90.69 93 LYS A CA 1
ATOM 734 C C . LYS A 1 93 ? -0.095 3.734 2.773 1.00 90.69 93 LYS A C 1
ATOM 736 O O . LYS A 1 93 ? -1.171 3.340 2.326 1.00 90.69 93 LYS A O 1
ATOM 741 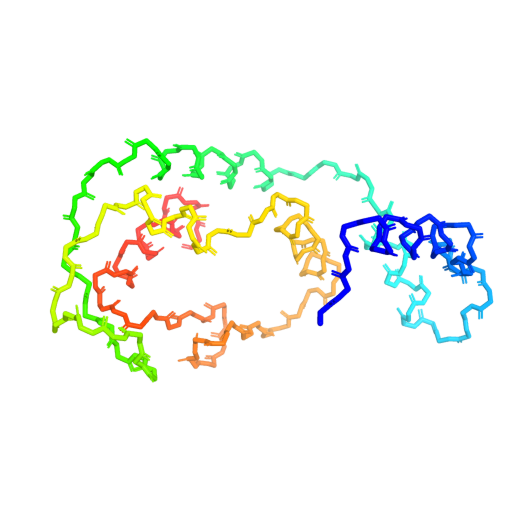N N . PRO A 1 94 ? 0.488 4.874 2.359 1.00 93.25 94 PRO A N 1
ATOM 742 C CA . PRO A 1 94 ? -0.009 5.633 1.218 1.00 93.25 94 PRO A CA 1
ATOM 743 C C . PRO A 1 94 ? -0.219 4.743 -0.022 1.00 93.25 94 PRO A C 1
ATOM 745 O O . PRO A 1 94 ? 0.602 3.839 -0.237 1.00 93.25 94 PRO A O 1
ATOM 748 N N . PRO A 1 95 ? -1.220 5.036 -0.882 1.00 94.00 95 PRO A N 1
ATOM 749 C CA . PRO A 1 95 ? -1.569 4.198 -2.033 1.00 94.00 95 PRO A CA 1
ATOM 750 C C . PRO A 1 95 ? -0.360 3.835 -2.897 1.00 94.00 95 PRO A C 1
ATOM 752 O O . PRO A 1 95 ? -0.144 2.668 -3.204 1.00 94.00 95 PRO A O 1
ATOM 755 N N . LYS A 1 96 ? 0.507 4.816 -3.193 1.00 94.00 96 LYS A N 1
ATOM 756 C CA . LYS A 1 96 ? 1.706 4.620 -4.024 1.00 94.00 96 LYS A CA 1
ATOM 757 C C . LYS A 1 96 ? 2.624 3.493 -3.539 1.00 94.00 96 LYS A C 1
ATOM 759 O O . LYS A 1 96 ? 3.206 2.789 -4.355 1.00 94.00 96 LYS A O 1
ATOM 764 N N . TYR A 1 97 ? 2.759 3.318 -2.223 1.00 94.00 97 TYR A N 1
ATOM 765 C CA . TYR A 1 97 ? 3.631 2.292 -1.654 1.00 94.00 97 TYR A CA 1
ATOM 766 C C . TYR A 1 97 ? 2.916 0.948 -1.557 1.00 94.00 97 TYR A C 1
ATOM 768 O O . TYR A 1 97 ? 3.544 -0.074 -1.802 1.00 94.00 97 TYR A O 1
ATOM 776 N N . GLY A 1 98 ? 1.610 0.937 -1.268 1.00 92.75 98 GLY A N 1
ATOM 777 C CA . GLY A 1 98 ? 0.808 -0.288 -1.334 1.00 92.75 98 GLY A CA 1
ATOM 778 C C . GLY A 1 98 ? 0.793 -0.884 -2.744 1.00 92.75 98 GLY A C 1
ATOM 779 O O . GLY A 1 98 ? 1.052 -2.070 -2.918 1.00 92.75 98 GLY A O 1
ATOM 780 N N . GLN A 1 99 ? 0.594 -0.039 -3.757 1.00 95.38 99 GLN A N 1
ATOM 781 C CA . GLN A 1 99 ? 0.645 -0.432 -5.165 1.00 95.38 99 GLN A CA 1
ATOM 782 C C . GLN A 1 99 ? 2.041 -0.918 -5.575 1.00 95.38 99 GLN A C 1
ATOM 784 O O . GLN A 1 99 ? 2.150 -1.930 -6.257 1.00 95.38 99 GLN A O 1
ATOM 789 N N . LEU A 1 100 ? 3.116 -0.253 -5.132 1.00 95.44 100 LEU A N 1
ATOM 790 C CA . LEU A 1 100 ? 4.482 -0.713 -5.406 1.00 95.44 100 LEU A CA 1
ATOM 791 C C . LEU A 1 100 ? 4.754 -2.096 -4.793 1.00 95.44 100 LEU A C 1
ATOM 793 O O . LEU A 1 100 ? 5.283 -2.966 -5.477 1.00 95.44 100 LEU A O 1
ATOM 797 N N . LEU A 1 101 ? 4.359 -2.318 -3.534 1.00 93.19 101 LEU A N 1
ATOM 798 C CA . LEU A 1 101 ? 4.495 -3.622 -2.874 1.00 93.19 101 LEU A CA 1
ATOM 799 C C . LEU A 1 101 ? 3.699 -4.710 -3.603 1.00 93.19 101 LEU A C 1
ATOM 801 O O . LEU A 1 101 ? 4.203 -5.818 -3.777 1.00 93.19 101 LEU A O 1
ATOM 805 N N . PHE A 1 102 ? 2.490 -4.386 -4.070 1.00 93.38 102 PHE A N 1
ATOM 806 C CA . PHE A 1 102 ? 1.703 -5.288 -4.905 1.00 93.38 102 PHE A CA 1
ATOM 807 C C . PHE A 1 102 ? 2.447 -5.643 -6.196 1.00 93.38 102 PHE A C 1
ATOM 809 O O . PHE A 1 102 ? 2.591 -6.823 -6.495 1.00 93.38 102 PHE A O 1
ATOM 816 N N . ARG A 1 103 ? 2.975 -4.654 -6.931 1.00 95.75 103 ARG A N 1
ATOM 817 C CA . ARG A 1 103 ? 3.725 -4.910 -8.172 1.00 95.75 103 ARG A CA 1
ATOM 818 C C . ARG A 1 103 ? 4.960 -5.769 -7.928 1.00 95.75 103 ARG A C 1
ATOM 820 O O . ARG A 1 103 ? 5.214 -6.686 -8.696 1.00 95.75 103 ARG A O 1
ATOM 827 N N . MET A 1 104 ? 5.679 -5.541 -6.828 1.00 94.81 104 MET A N 1
ATOM 828 C CA . MET A 1 104 ? 6.807 -6.390 -6.429 1.00 94.81 104 MET A CA 1
ATOM 829 C C . MET A 1 104 ? 6.380 -7.842 -6.197 1.00 94.81 104 MET A C 1
ATOM 831 O O . MET A 1 104 ? 7.009 -8.755 -6.726 1.00 94.81 104 MET A O 1
ATOM 835 N N . ALA A 1 105 ? 5.317 -8.062 -5.419 1.00 92.38 105 ALA A N 1
ATOM 836 C CA . ALA A 1 105 ? 4.815 -9.404 -5.140 1.00 92.38 105 ALA A CA 1
ATOM 837 C C . ALA A 1 105 ? 4.284 -10.088 -6.411 1.00 92.38 105 ALA A C 1
ATOM 839 O O . ALA A 1 105 ? 4.566 -11.262 -6.635 1.00 92.38 105 ALA A O 1
ATOM 840 N N . ASN A 1 106 ? 3.576 -9.340 -7.261 1.00 92.44 106 ASN A N 1
ATOM 841 C CA . ASN A 1 106 ? 3.020 -9.831 -8.516 1.00 92.44 106 ASN A CA 1
ATOM 842 C C . ASN A 1 106 ? 4.105 -10.179 -9.548 1.00 92.44 106 ASN A C 1
ATOM 844 O O . ASN A 1 106 ? 3.956 -11.145 -10.287 1.00 92.44 106 ASN A O 1
ATOM 848 N N . HIS A 1 107 ? 5.195 -9.414 -9.595 1.00 95.31 107 HIS A N 1
ATOM 849 C CA . HIS A 1 107 ? 6.284 -9.641 -10.545 1.00 95.31 107 HIS A CA 1
ATOM 850 C C . HIS A 1 107 ? 7.210 -10.778 -10.106 1.00 95.31 107 HIS A C 1
ATOM 852 O O . HIS A 1 107 ? 7.489 -11.685 -10.881 1.00 95.31 107 HIS A O 1
ATOM 858 N N . TYR A 1 108 ? 7.656 -10.772 -8.845 1.00 93.88 108 TYR A N 1
ATOM 859 C CA . TYR A 1 108 ? 8.631 -11.758 -8.363 1.00 93.88 108 TYR A CA 1
ATOM 860 C C . TYR A 1 108 ? 8.015 -13.061 -7.857 1.00 93.88 108 TYR A C 1
ATOM 862 O O . TYR A 1 108 ? 8.757 -14.018 -7.638 1.00 93.88 108 TYR A O 1
ATOM 870 N N . GLN A 1 109 ? 6.695 -13.097 -7.638 1.00 91.50 109 GLN A N 1
ATOM 871 C CA . GLN A 1 109 ? 5.957 -14.272 -7.159 1.00 91.50 109 GLN A CA 1
ATOM 872 C C . GLN A 1 109 ? 6.695 -15.012 -6.024 1.00 91.50 109 GLN A C 1
ATOM 874 O O . GLN A 1 109 ? 6.959 -16.218 -6.116 1.00 91.50 109 GLN A O 1
ATOM 879 N N . PRO A 1 110 ? 7.115 -14.301 -4.957 1.00 88.75 110 PRO A N 1
ATOM 880 C CA . PRO A 1 110 ? 7.916 -14.913 -3.913 1.00 88.75 110 PRO A CA 1
ATOM 881 C C . PRO A 1 110 ? 7.115 -16.022 -3.229 1.00 88.75 110 PRO A C 1
ATOM 883 O O . PRO A 1 110 ? 5.980 -15.818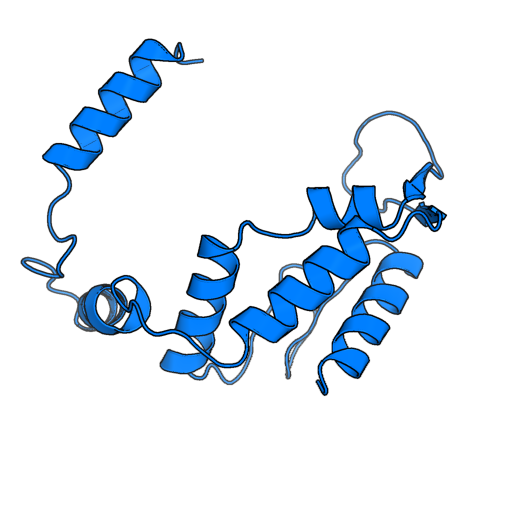 -2.801 1.00 88.75 110 PRO A O 1
ATOM 886 N N . LYS A 1 111 ? 7.738 -17.191 -3.050 1.00 85.12 111 LYS A N 1
ATOM 887 C CA . LYS A 1 111 ? 7.103 -18.328 -2.361 1.00 85.12 111 LYS A CA 1
ATOM 888 C C . LYS A 1 111 ? 6.716 -18.002 -0.914 1.00 85.12 111 LYS A C 1
ATOM 890 O O . LYS A 1 111 ? 5.791 -18.600 -0.379 1.00 85.12 111 LYS A O 1
ATOM 895 N N . ASN A 1 112 ? 7.437 -17.076 -0.277 1.00 81.94 112 ASN A N 1
ATOM 896 C CA . ASN A 1 112 ? 7.238 -16.685 1.114 1.00 81.94 112 ASN A CA 1
ATOM 897 C C . ASN A 1 112 ? 7.332 -15.160 1.251 1.00 81.94 112 ASN A C 1
ATOM 899 O O . ASN A 1 112 ? 8.328 -14.570 0.832 1.00 81.94 112 ASN A O 1
ATOM 903 N N . ILE A 1 113 ? 6.330 -14.536 1.879 1.00 83.06 113 ILE A N 1
ATOM 904 C CA . ILE A 1 113 ? 6.327 -13.106 2.220 1.00 83.06 113 ILE A CA 1
ATOM 905 C C . ILE A 1 113 ? 6.250 -12.976 3.737 1.00 83.06 113 ILE A C 1
ATOM 907 O O . ILE A 1 113 ? 5.303 -13.453 4.362 1.00 83.06 113 ILE A O 1
ATOM 911 N N . LEU A 1 114 ? 7.244 -12.306 4.317 1.00 75.50 114 LEU A N 1
ATOM 912 C CA . LEU A 1 114 ? 7.284 -11.980 5.736 1.00 75.50 114 LEU A CA 1
ATOM 913 C C . LEU A 1 114 ? 6.977 -10.491 5.928 1.00 75.50 114 LEU A C 1
ATOM 915 O O . LEU A 1 114 ? 7.771 -9.636 5.542 1.00 75.50 114 LEU A O 1
ATOM 919 N N . SER A 1 115 ? 5.849 -10.177 6.562 1.00 70.00 115 SER A N 1
ATOM 920 C CA . SER A 1 115 ? 5.645 -8.863 7.183 1.00 70.00 115 SER A CA 1
ATOM 921 C C . SER A 1 115 ? 6.299 -8.890 8.570 1.00 70.00 115 SER A C 1
ATOM 923 O O . SER A 1 115 ? 6.336 -9.970 9.156 1.00 70.00 115 SER A O 1
ATOM 925 N N . PHE A 1 116 ? 6.852 -7.778 9.103 1.00 58.00 116 PHE A N 1
ATOM 926 C CA . PHE A 1 116 ? 7.642 -7.743 10.370 1.00 58.00 116 PHE A CA 1
ATOM 927 C C . PHE A 1 116 ? 6.789 -7.822 11.636 1.00 58.00 116 PHE A C 1
ATOM 929 O O . PHE A 1 116 ? 6.843 -7.059 12.599 1.00 58.00 116 PHE A O 1
ATOM 936 N N . ARG A 1 117 ? 5.959 -8.826 11.530 1.00 52.91 117 ARG A N 1
ATOM 937 C CA . ARG A 1 117 ? 4.922 -9.309 12.345 1.00 52.91 117 ARG A CA 1
ATOM 938 C C . ARG A 1 117 ? 4.772 -10.787 11.849 1.00 52.91 117 ARG A C 1
ATOM 940 O O . ARG A 1 117 ? 4.010 -11.071 10.949 1.00 52.91 117 ARG A O 1
ATOM 947 N N . CYS A 1 118 ? 5.623 -11.690 12.362 1.00 43.72 118 CYS A N 1
ATOM 948 C CA . CYS A 1 118 ? 6.036 -13.081 12.002 1.00 43.72 118 CYS A CA 1
ATOM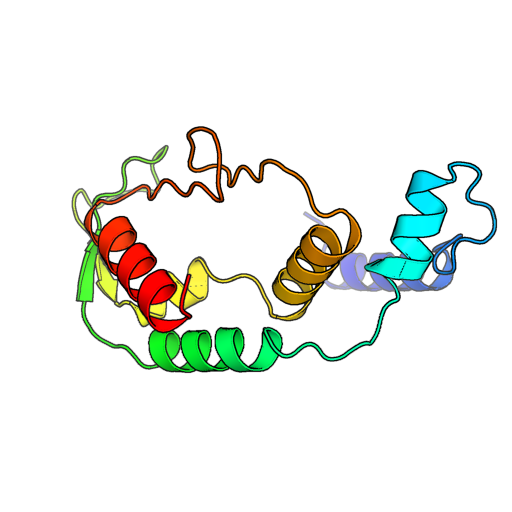 949 C C . CYS A 1 118 ? 5.192 -14.323 12.514 1.00 43.72 118 CYS A C 1
ATOM 951 O O . CYS A 1 118 ? 4.756 -14.368 13.653 1.00 43.72 118 CYS A O 1
ATOM 953 N N . ARG A 1 119 ? 4.999 -15.458 11.814 1.00 36.56 119 ARG A N 1
ATOM 954 C CA . ARG A 1 119 ? 6.000 -16.483 11.424 1.00 36.56 119 ARG A CA 1
ATOM 955 C C . ARG A 1 119 ? 5.501 -17.473 10.334 1.00 36.56 119 ARG A C 1
ATOM 957 O O . ARG A 1 119 ? 4.517 -18.163 10.551 1.00 36.56 119 ARG A O 1
ATOM 964 N N . ILE A 1 120 ? 6.314 -17.586 9.267 1.00 28.53 120 ILE A N 1
ATOM 965 C CA . ILE A 1 120 ? 6.615 -18.694 8.311 1.00 28.53 120 ILE A CA 1
ATOM 966 C C . ILE A 1 120 ? 5.488 -19.309 7.436 1.00 28.53 120 ILE A C 1
ATOM 968 O O . ILE A 1 120 ? 4.691 -20.109 7.909 1.00 28.53 120 ILE A O 1
ATOM 972 N N . GLY A 1 121 ? 5.588 -19.075 6.111 1.00 56.34 121 GLY A N 1
ATOM 973 C CA . GLY A 1 121 ? 4.872 -19.777 5.024 1.00 56.34 121 GLY A CA 1
ATOM 974 C C . GLY A 1 121 ? 3.436 -19.291 4.783 1.00 56.34 121 GLY A C 1
ATOM 975 O O . GLY A 1 121 ? 2.710 -19.054 5.739 1.00 56.34 121 GLY A O 1
ATOM 976 N N . LYS A 1 122 ? 3.008 -19.123 3.514 1.00 59.97 122 LYS A N 1
ATOM 977 C CA . LYS A 1 122 ? 1.859 -18.251 3.147 1.00 59.97 122 LYS A CA 1
ATOM 978 C C . LYS A 1 122 ? 2.083 -16.816 3.680 1.00 59.97 122 LYS A C 1
ATOM 980 O O . LYS A 1 122 ? 3.073 -16.54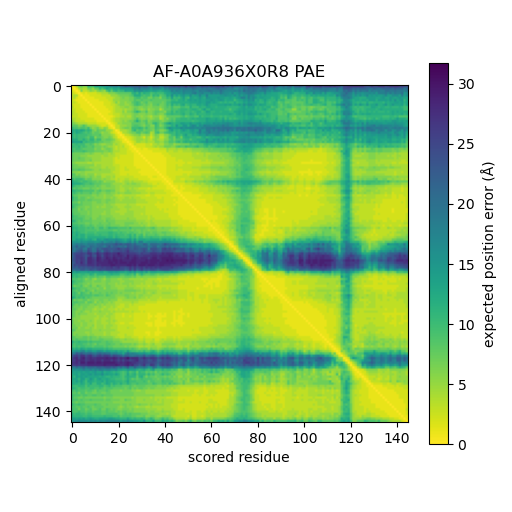8 4.357 1.00 59.97 122 LYS A O 1
ATOM 985 N N . MET A 1 123 ? 1.273 -15.831 3.292 1.00 67.12 123 MET A N 1
ATOM 986 C CA . MET A 1 123 ? 1.424 -14.482 3.857 1.00 67.12 123 MET A CA 1
ATOM 987 C C . MET A 1 123 ? 1.120 -14.551 5.357 1.00 67.12 123 MET A C 1
ATOM 989 O O . MET A 1 123 ? -0.012 -14.839 5.734 1.00 67.12 123 MET A O 1
ATOM 993 N N . VAL A 1 124 ? 2.120 -14.302 6.205 1.00 69.62 124 VAL A N 1
ATOM 994 C CA . VAL A 1 124 ? 1.933 -14.293 7.662 1.00 69.62 124 VAL A CA 1
ATOM 995 C C . VAL A 1 124 ? 2.064 -12.876 8.206 1.00 69.62 124 VAL A C 1
ATOM 997 O O . VAL A 1 124 ? 3.031 -12.167 7.910 1.00 69.62 124 VAL A O 1
ATOM 1000 N N . THR A 1 125 ? 1.077 -12.490 9.015 1.00 72.88 125 THR A N 1
ATOM 1001 C CA . THR A 1 125 ? 1.004 -11.232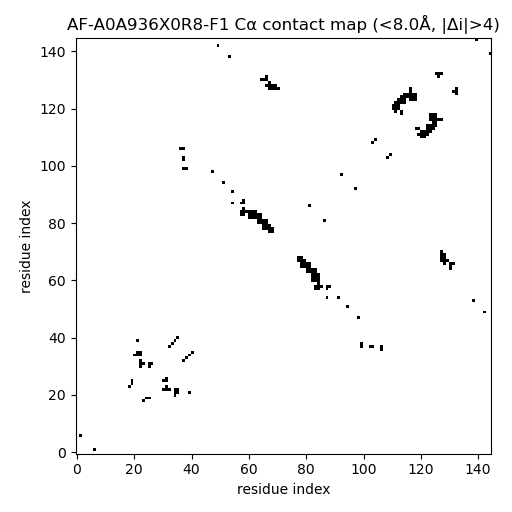 9.764 1.00 72.88 125 THR A CA 1
ATOM 1002 C C . THR A 1 125 ? 0.846 -11.531 11.265 1.00 72.88 125 THR A C 1
ATOM 1004 O O . THR A 1 125 ? -0.073 -12.237 11.655 1.00 72.88 125 THR A O 1
ATOM 1007 N N . ILE A 1 126 ? 1.699 -10.982 12.123 1.00 75.62 126 ILE A N 1
ATOM 1008 C CA . ILE A 1 126 ? 1.466 -10.736 13.555 1.00 75.62 126 ILE A CA 1
ATOM 1009 C C . ILE A 1 126 ? 0.671 -9.443 13.626 1.00 75.62 126 ILE A C 1
ATOM 1011 O O . ILE A 1 126 ? 0.725 -8.585 12.750 1.00 75.62 126 ILE A O 1
ATOM 1015 N N . GLU A 1 127 ? -0.020 -9.254 14.723 1.00 80.56 127 GLU A N 1
ATOM 1016 C CA . GLU A 1 127 ? -0.448 -7.941 15.158 1.00 80.56 127 GLU A CA 1
ATOM 1017 C C . GLU A 1 127 ? 0.008 -7.771 16.607 1.00 80.56 127 GLU A C 1
ATOM 1019 O O . GLU A 1 127 ? 0.118 -8.746 17.347 1.00 80.56 127 GLU A O 1
ATOM 1024 N N . GLY A 1 128 ? 0.371 -6.547 16.996 1.00 76.19 128 GLY A N 1
ATOM 1025 C CA . GLY A 1 128 ? 0.854 -6.273 18.359 1.00 76.19 128 GLY A CA 1
ATOM 1026 C C . GLY A 1 128 ? -0.244 -6.362 19.425 1.00 76.19 128 GLY A C 1
ATOM 1027 O O . GLY A 1 128 ? 0.061 -6.312 20.608 1.00 76.19 128 GLY A O 1
ATOM 1028 N N . SER A 1 129 ? -1.501 -6.488 18.986 1.00 83.38 129 SER A N 1
ATOM 1029 C CA . SER A 1 129 ? -2.709 -6.553 19.801 1.00 83.38 129 SER A CA 1
ATOM 1030 C C . SER A 1 129 ? -3.654 -7.622 19.230 1.00 83.38 129 SER A C 1
ATOM 1032 O O . SER A 1 129 ? -3.883 -7.617 18.012 1.00 83.38 129 SER A O 1
ATOM 1034 N N . PRO A 1 130 ? -4.250 -8.491 20.071 1.00 86.25 130 PRO A N 1
ATOM 1035 C CA . PRO A 1 130 ? -5.236 -9.483 19.635 1.00 86.25 130 PRO A CA 1
ATOM 1036 C C . PRO A 1 130 ? -6.440 -8.872 18.901 1.00 86.25 130 PRO A C 1
ATOM 1038 O O . PRO A 1 130 ? -6.850 -9.388 17.865 1.00 86.25 130 PRO A O 1
ATOM 1041 N N . ALA A 1 131 ? -6.947 -7.725 19.366 1.00 86.75 131 ALA A N 1
ATOM 1042 C CA . ALA A 1 131 ? -8.081 -7.041 18.740 1.00 86.75 131 ALA A CA 1
ATOM 1043 C C . ALA A 1 131 ? -7.758 -6.556 17.313 1.00 86.75 131 ALA A C 1
ATOM 1045 O O . ALA A 1 131 ? -8.584 -6.634 16.401 1.00 86.75 131 ALA A O 1
ATOM 1046 N N . ILE A 1 132 ? -6.522 -6.092 17.090 1.00 87.38 132 ILE A N 1
ATOM 1047 C CA . ILE A 1 132 ? -6.053 -5.708 15.752 1.00 87.38 132 ILE A CA 1
ATOM 1048 C C . ILE A 1 132 ? -5.873 -6.954 14.874 1.00 87.38 132 ILE A C 1
ATOM 1050 O O . ILE A 1 132 ? -6.225 -6.907 13.696 1.00 87.38 132 ILE A O 1
ATOM 1054 N N . ALA A 1 133 ? -5.377 -8.063 15.437 1.00 87.56 133 ALA A N 1
ATOM 1055 C CA . ALA A 1 133 ? -5.232 -9.337 14.726 1.00 87.56 133 ALA A CA 1
ATOM 1056 C C . ALA A 1 133 ? -6.574 -9.836 14.181 1.00 87.56 133 ALA A C 1
ATOM 1058 O O . ALA A 1 133 ? -6.678 -10.183 13.004 1.00 87.56 133 ALA A O 1
ATOM 1059 N N . GLU A 1 134 ? -7.611 -9.817 15.017 1.00 89.62 134 GLU A N 1
ATOM 1060 C CA . GLU A 1 134 ? -8.956 -10.245 14.643 1.00 89.62 134 GLU A CA 1
ATOM 1061 C C . GLU A 1 134 ? -9.534 -9.369 13.525 1.00 89.62 134 GLU A C 1
ATOM 1063 O O . GLU A 1 134 ? -9.993 -9.882 12.499 1.00 89.62 134 GLU A O 1
ATOM 1068 N N . LYS A 1 135 ? -9.435 -8.038 13.656 1.00 89.88 135 LYS A N 1
ATOM 1069 C CA . LYS A 1 135 ? -9.907 -7.121 12.608 1.00 89.88 135 LYS A CA 1
ATOM 1070 C C . LYS A 1 135 ? -9.111 -7.282 11.309 1.00 89.88 135 LYS A C 1
ATOM 1072 O O . LYS A 1 135 ? -9.696 -7.238 10.228 1.00 89.88 135 LYS A O 1
ATOM 1077 N N . ALA A 1 136 ? -7.798 -7.503 11.386 1.00 87.94 136 ALA A N 1
ATOM 1078 C CA . ALA A 1 136 ? -6.972 -7.780 10.214 1.00 87.94 136 ALA A CA 1
ATOM 1079 C C . ALA A 1 136 ? -7.407 -9.077 9.515 1.00 87.94 136 ALA A C 1
ATOM 1081 O O . ALA A 1 136 ? -7.559 -9.092 8.295 1.00 87.94 136 ALA A O 1
ATOM 1082 N N . GLN A 1 137 ? -7.689 -10.139 10.273 1.00 88.56 137 GLN A N 1
ATOM 1083 C CA . GLN A 1 137 ? -8.199 -11.392 9.721 1.00 88.56 137 GLN A CA 1
ATOM 1084 C C . GLN A 1 137 ? -9.565 -11.210 9.045 1.00 88.56 137 GLN A C 1
ATOM 1086 O O . GLN A 1 137 ? -9.783 -11.740 7.955 1.00 88.56 137 GLN A O 1
ATOM 1091 N N . ALA A 1 138 ? -10.473 -10.436 9.648 1.00 89.75 138 ALA A N 1
ATOM 1092 C CA . ALA A 1 138 ? -11.763 -10.110 9.041 1.00 89.75 138 ALA A CA 1
ATOM 1093 C C . ALA A 1 138 ? -11.595 -9.374 7.700 1.00 89.75 138 ALA A C 1
ATOM 1095 O O . ALA A 1 138 ? -12.256 -9.717 6.720 1.00 89.75 138 ALA A O 1
ATOM 1096 N N . ASN A 1 139 ? -10.652 -8.432 7.628 1.00 89.81 139 ASN A N 1
ATOM 1097 C CA . ASN A 1 139 ? -10.322 -7.721 6.393 1.00 89.81 139 ASN A CA 1
ATOM 1098 C C . ASN A 1 139 ? -9.786 -8.665 5.302 1.00 89.81 139 ASN A C 1
ATOM 1100 O O . ASN A 1 139 ? -10.173 -8.536 4.141 1.00 89.81 139 ASN A O 1
ATOM 1104 N N . PHE A 1 140 ? -8.919 -9.625 5.652 1.00 86.94 140 PHE A N 1
ATOM 1105 C CA . PHE A 1 140 ? -8.435 -10.632 4.698 1.00 86.94 140 PHE A CA 1
ATOM 1106 C C . PHE A 1 140 ? -9.586 -11.477 4.141 1.00 86.94 140 PHE A C 1
ATOM 1108 O O . PHE A 1 140 ? -9.723 -11.584 2.923 1.00 86.94 140 PHE A O 1
ATOM 1115 N N . ARG A 1 141 ? -10.481 -11.960 5.014 1.00 87.44 141 ARG A N 1
ATOM 1116 C CA . ARG A 1 141 ? -11.673 -12.720 4.600 1.00 87.44 141 ARG A CA 1
ATOM 1117 C C . ARG A 1 141 ? -12.576 -11.910 3.668 1.00 87.44 141 ARG A C 1
ATOM 1119 O O . ARG A 1 141 ? -13.027 -12.436 2.656 1.00 87.44 141 ARG A O 1
ATOM 1126 N N . GLN A 1 142 ? -12.807 -10.629 3.969 1.00 87.88 142 GLN A N 1
ATOM 1127 C CA . GLN A 1 142 ? -13.600 -9.731 3.118 1.00 87.88 142 GLN A CA 1
ATOM 1128 C C . GLN A 1 142 ? -12.996 -9.578 1.715 1.00 87.88 142 GLN A C 1
ATOM 1130 O O . GLN A 1 142 ? -13.723 -9.460 0.730 1.00 87.88 142 GLN A O 1
ATOM 1135 N N . LEU A 1 143 ? -11.667 -9.582 1.613 1.00 85.19 143 LEU A N 1
ATOM 1136 C CA . LEU A 1 143 ? -10.957 -9.482 0.342 1.00 85.19 143 LEU A CA 1
ATOM 1137 C C . LEU A 1 143 ? -10.824 -10.830 -0.394 1.00 85.19 143 LEU A C 1
ATOM 1139 O O . LEU A 1 143 ? -10.276 -10.851 -1.499 1.00 85.19 143 LEU A O 1
ATOM 1143 N N . GLY A 1 144 ? -11.346 -11.923 0.173 1.00 82.81 144 GLY A N 1
ATOM 1144 C CA . GLY A 1 144 ? -11.273 -13.269 -0.400 1.00 82.81 144 GLY A CA 1
ATOM 1145 C C . GLY A 1 144 ? -9.883 -13.901 -0.300 1.00 82.81 144 GLY A C 1
ATOM 1146 O O . GLY A 1 144 ? -9.501 -14.653 -1.196 1.00 82.81 144 GLY A O 1
ATOM 1147 N N . MET A 1 145 ? -9.124 -13.547 0.744 1.00 71.56 145 MET A N 1
ATOM 1148 C CA . MET A 1 145 ? -7.777 -14.054 1.035 1.00 71.56 145 MET A CA 1
ATOM 1149 C C . MET A 1 145 ? -7.763 -15.052 2.192 1.00 71.56 145 MET A C 1
ATOM 1151 O O . MET A 1 145 ? -8.581 -14.895 3.128 1.00 71.56 145 MET A O 1
#

Nearest PDB structures (foldseek):
  7ky7-assembly1_A  TM=2.159E-01  e=6.428E+00  Saccharomyces cerevisiae S288C
  7ko2-assembly4_D  TM=2.197E-01  e=5.052E+00  Escherichia coli K-12
  7kru-assembly1_B  TM=1.928E-01  e=7.250E+00  Escherichia coli K-12

Radius of gyration: 19.24 Å; Cα contacts (8 Å, |Δi|>4): 126; chains: 1; bounding box: 40×45×48 Å

pLDDT: mean 84.08, std 13.69, range [28.53, 96.19]

Solvent-accessible surface area (backbone atoms only — not comparable to full-atom values): 8725 Å² total; per-residue (Å²): 134,82,52,70,67,57,51,52,51,51,50,53,50,43,67,76,64,60,71,48,79,79,25,59,94,50,84,48,67,67,59,26,46,42,32,55,69,36,69,65,50,80,81,85,56,84,64,55,61,59,52,51,51,51,48,52,51,38,56,68,34,72,60,67,43,71,39,49,76,77,63,97,73,78,86,89,66,88,62,43,76,41,31,43,20,62,50,42,69,71,70,55,68,60,66,73,57,52,53,44,54,48,39,47,47,70,71,65,59,64,86,60,50,82,46,108,23,74,74,82,66,56,86,26,75,46,53,74,24,71,60,57,37,52,54,51,52,52,52,36,51,75,73,75,96

Sequence (145 aa):
MYNSFTIAFKYLQYWFRSSNGKGHGVHSPFVFDFITSVLNDKGHYYAYEKVEYLRAQLGADTTTIEVEDMGAGSNHTKSSSRSIASIAKRAAKPPKYGQLLFRMANHYQPKNILSFRCRIGKMVTIEGSPAIAEKAQANFRQLGM

Mean predicted aligned error: 8.1 Å